Protein AF-A0A453QVA7-F1 (afdb_monomer)

Structure (mmCIF, N/CA/C/O backbone):
data_AF-A0A453QVA7-F1
#
_entry.id   AF-A0A453QVA7-F1
#
loop_
_atom_site.group_PDB
_atom_site.id
_atom_site.type_symbol
_atom_site.label_atom_id
_atom_site.label_alt_id
_atom_site.label_comp_id
_atom_site.label_asym_id
_atom_site.label_entity_id
_atom_site.label_seq_id
_atom_site.pdbx_PDB_ins_code
_atom_site.Cartn_x
_atom_site.Cartn_y
_atom_site.Cartn_z
_atom_site.occupancy
_atom_site.B_iso_or_equiv
_atom_site.auth_seq_id
_atom_site.auth_comp_id
_atom_site.auth_asym_id
_atom_site.auth_atom_id
_atom_site.pdbx_PDB_model_num
ATOM 1 N N . MET A 1 1 ? 17.592 -6.843 -34.652 1.00 39.16 1 MET A N 1
ATOM 2 C CA . MET A 1 1 ? 17.603 -5.860 -33.550 1.00 39.16 1 MET A CA 1
ATOM 3 C C . MET A 1 1 ? 16.973 -6.551 -32.357 1.00 39.16 1 MET A C 1
ATOM 5 O O . MET A 1 1 ? 15.806 -6.903 -32.438 1.00 39.16 1 MET A O 1
ATOM 9 N N . SER A 1 2 ? 17.760 -6.911 -31.345 1.00 44.03 2 SER A N 1
ATOM 10 C CA . SER A 1 2 ? 17.250 -7.588 -30.150 1.00 44.03 2 SER A CA 1
ATOM 11 C C . SER A 1 2 ? 16.600 -6.557 -29.231 1.00 44.03 2 SER A C 1
ATOM 13 O O . SER A 1 2 ? 17.252 -5.588 -28.848 1.00 44.03 2 SER A O 1
ATOM 15 N N . TYR A 1 3 ? 15.331 -6.764 -28.894 1.00 43.66 3 TYR A N 1
ATOM 16 C CA . TYR A 1 3 ? 14.661 -6.040 -27.820 1.00 43.66 3 TYR A CA 1
ATOM 17 C C . TYR A 1 3 ? 15.269 -6.503 -26.488 1.00 43.66 3 TYR A C 1
ATOM 19 O O . TYR A 1 3 ? 14.926 -7.576 -26.000 1.00 43.66 3 TYR A O 1
ATOM 27 N N . CYS A 1 4 ? 16.202 -5.734 -25.927 1.00 49.28 4 CYS A N 1
ATOM 28 C CA . CYS A 1 4 ? 16.627 -5.889 -24.533 1.00 49.28 4 CYS A CA 1
ATOM 29 C C . CYS A 1 4 ? 15.889 -4.855 -23.680 1.00 49.28 4 CYS A C 1
ATOM 31 O O . CYS A 1 4 ? 16.489 -3.899 -23.205 1.00 49.28 4 CYS A O 1
ATOM 33 N N . GLY A 1 5 ? 14.577 -5.051 -23.543 1.00 57.50 5 GLY A N 1
ATOM 34 C CA . GLY A 1 5 ? 13.784 -4.452 -22.477 1.00 57.50 5 GLY A CA 1
ATOM 35 C C . GLY A 1 5 ? 13.423 -5.566 -21.504 1.00 57.50 5 GLY A C 1
ATOM 36 O O . GLY A 1 5 ? 12.481 -6.315 -21.748 1.00 57.50 5 GLY A O 1
ATOM 37 N N . ASN A 1 6 ? 14.216 -5.753 -20.452 1.00 70.12 6 ASN A N 1
ATOM 38 C CA . ASN A 1 6 ? 14.089 -6.872 -19.509 1.00 70.12 6 ASN A CA 1
ATOM 39 C C . ASN A 1 6 ? 13.391 -6.444 -18.208 1.00 70.12 6 ASN A C 1
ATOM 41 O O . ASN A 1 6 ? 13.477 -7.143 -17.193 1.00 70.12 6 ASN A O 1
ATOM 45 N N . GLY A 1 7 ? 12.667 -5.323 -18.247 1.00 79.81 7 GLY A N 1
ATOM 46 C CA . GLY A 1 7 ? 11.901 -4.823 -17.120 1.00 79.81 7 GLY A CA 1
ATOM 47 C C . GLY A 1 7 ? 10.387 -4.916 -17.303 1.00 79.81 7 GLY A C 1
ATOM 48 O O . GLY A 1 7 ? 9.853 -4.886 -18.414 1.00 79.81 7 GLY A O 1
ATOM 49 N N . TRP A 1 8 ? 9.689 -5.003 -16.177 1.00 87.31 8 TRP A N 1
ATOM 50 C CA . TRP A 1 8 ? 8.243 -4.840 -16.100 1.00 87.31 8 TRP A CA 1
ATOM 51 C C . TRP A 1 8 ? 7.893 -3.909 -14.952 1.00 87.31 8 TRP A C 1
ATOM 53 O O . TRP A 1 8 ? 8.583 -3.839 -13.934 1.00 87.31 8 TRP A O 1
ATOM 63 N N . ALA A 1 9 ? 6.786 -3.208 -15.115 1.00 90.31 9 ALA A N 1
ATOM 64 C CA . ALA A 1 9 ? 6.238 -2.334 -14.106 1.00 90.31 9 ALA A CA 1
ATOM 65 C C . ALA A 1 9 ? 4.828 -2.794 -13.747 1.00 90.31 9 ALA A C 1
ATOM 67 O O . ALA A 1 9 ? 4.058 -3.187 -14.624 1.00 90.31 9 ALA A O 1
ATOM 68 N N . VAL A 1 10 ? 4.495 -2.739 -12.462 1.00 93.50 10 VAL A N 1
ATOM 69 C CA . VAL A 1 10 ? 3.148 -2.986 -11.944 1.00 93.50 10 VAL A CA 1
ATOM 70 C C . VAL A 1 10 ? 2.691 -1.784 -11.145 1.00 93.50 10 VAL A C 1
ATOM 72 O O . VAL A 1 10 ? 3.440 -1.246 -10.331 1.00 93.50 10 VAL A O 1
ATOM 75 N N . PHE A 1 11 ? 1.441 -1.396 -11.367 1.00 93.06 11 PHE A N 1
ATOM 76 C CA . PHE A 1 11 ? 0.785 -0.276 -10.713 1.00 93.06 11 PHE A CA 1
ATOM 77 C C . PHE A 1 11 ? -0.466 -0.781 -10.033 1.00 93.06 11 PHE A C 1
ATOM 79 O O . PHE A 1 11 ? -1.260 -1.495 -10.647 1.00 93.06 11 PHE A O 1
ATOM 86 N N . ILE A 1 12 ? -0.659 -0.368 -8.789 1.00 96.00 12 ILE A N 1
ATOM 87 C CA . ILE A 1 12 ? -1.966 -0.457 -8.152 1.00 96.00 12 ILE A CA 1
ATOM 88 C C . ILE A 1 12 ? -2.657 0.875 -8.415 1.00 96.00 12 ILE A C 1
ATOM 90 O O . ILE A 1 12 ? -2.134 1.930 -8.048 1.00 96.00 12 ILE A O 1
ATOM 94 N N . LEU A 1 13 ? -3.801 0.815 -9.095 1.00 92.88 13 LEU A N 1
ATOM 95 C CA . LEU A 1 13 ? -4.622 1.988 -9.393 1.00 92.88 13 LEU A CA 1
ATOM 96 C C . LEU A 1 13 ? -5.544 2.308 -8.215 1.00 92.88 13 LEU A C 1
ATOM 98 O O . LEU A 1 13 ? -5.697 3.471 -7.850 1.00 92.88 13 LEU A O 1
ATOM 102 N N . SER A 1 14 ? -6.134 1.270 -7.624 1.00 95.62 14 SER A N 1
ATOM 103 C CA . SER A 1 14 ? -6.976 1.358 -6.434 1.00 95.62 14 SER A CA 1
ATOM 104 C C . SER A 1 14 ? -7.113 -0.004 -5.753 1.00 95.62 14 SER A C 1
ATOM 106 O O . SER A 1 14 ? -6.861 -1.053 -6.360 1.00 95.62 14 SER A O 1
ATOM 108 N N . ALA A 1 15 ? -7.558 0.015 -4.497 1.00 96.69 15 ALA A N 1
ATOM 109 C CA . ALA A 1 15 ? -8.090 -1.153 -3.815 1.00 96.69 15 ALA A CA 1
ATOM 110 C C . ALA A 1 15 ? -9.240 -0.760 -2.882 1.00 96.69 15 ALA A C 1
ATOM 112 O O . ALA A 1 15 ? -9.249 0.352 -2.358 1.00 96.69 15 ALA A O 1
ATOM 113 N N . GLU A 1 16 ? -10.161 -1.693 -2.664 1.00 96.38 16 GLU A N 1
ATOM 114 C CA . GLU A 1 16 ? -11.304 -1.570 -1.760 1.00 96.38 16 GLU A CA 1
ATOM 115 C C . GLU A 1 16 ? -11.422 -2.844 -0.917 1.00 96.38 16 GLU A C 1
ATOM 117 O O . GLU A 1 16 ? -11.220 -3.950 -1.419 1.00 96.38 16 GLU A O 1
ATOM 122 N N . GLY A 1 17 ? -11.737 -2.694 0.366 1.00 97.69 17 GLY A N 1
ATOM 123 C CA . GLY A 1 17 ? -11.862 -3.784 1.332 1.00 97.69 17 GLY A CA 1
ATOM 124 C C . GLY A 1 17 ? -11.238 -3.395 2.668 1.00 97.69 17 GLY A C 1
ATOM 125 O O . GLY A 1 17 ? -10.909 -2.233 2.878 1.00 97.69 17 GLY A O 1
ATOM 126 N N . ALA A 1 18 ? -11.043 -4.360 3.563 1.00 97.69 18 ALA A N 1
ATOM 127 C CA . ALA A 1 18 ? -10.473 -4.123 4.887 1.00 97.69 18 ALA A CA 1
ATOM 128 C C . ALA A 1 18 ? -9.163 -4.889 5.083 1.00 97.69 18 ALA A C 1
ATOM 130 O O . ALA A 1 18 ? -8.996 -6.016 4.606 1.00 97.69 18 ALA A O 1
ATOM 131 N N . VAL A 1 19 ? -8.242 -4.298 5.840 1.00 97.88 19 VAL A N 1
ATOM 132 C CA . VAL A 1 19 ? -6.936 -4.865 6.196 1.00 97.88 19 VAL A CA 1
ATOM 133 C C . VAL A 1 19 ? -6.744 -4.904 7.705 1.00 97.88 19 VAL A C 1
ATOM 135 O O . VAL A 1 19 ? -7.389 -4.173 8.456 1.00 97.88 19 VAL A O 1
ATOM 138 N N . ARG A 1 20 ? -5.836 -5.769 8.157 1.00 96.81 20 ARG A N 1
ATOM 139 C CA . ARG A 1 20 ? -5.430 -5.875 9.558 1.00 96.81 20 ARG A CA 1
ATOM 140 C C . ARG A 1 20 ? -3.943 -5.592 9.699 1.00 96.81 20 ARG A C 1
ATOM 142 O O . ARG A 1 20 ? -3.167 -6.066 8.876 1.00 96.81 20 ARG A O 1
ATOM 149 N N . ASN A 1 21 ? -3.569 -4.912 10.782 1.00 95.50 21 ASN A N 1
ATOM 150 C CA . ASN A 1 21 ? -2.185 -4.678 11.205 1.00 95.50 21 ASN A CA 1
ATOM 151 C C . ASN A 1 21 ? -1.297 -4.116 10.083 1.00 95.50 21 ASN A C 1
ATOM 153 O O . ASN A 1 21 ? -0.642 -4.862 9.356 1.00 95.50 21 ASN A O 1
ATOM 157 N N . VAL A 1 22 ? -1.265 -2.792 9.942 1.00 96.75 22 VAL A N 1
ATOM 158 C CA . VAL A 1 22 ? -0.578 -2.136 8.822 1.00 96.75 22 VAL A CA 1
ATOM 159 C C . VAL A 1 22 ? 0.729 -1.499 9.267 1.00 96.75 22 VAL A C 1
ATOM 161 O O . VAL A 1 22 ? 0.759 -0.718 10.213 1.00 96.75 22 VAL A O 1
ATOM 164 N N . THR A 1 23 ? 1.806 -1.784 8.535 1.00 96.62 23 THR A N 1
ATOM 165 C CA . THR A 1 23 ? 3.119 -1.174 8.768 1.00 96.62 23 THR A CA 1
ATOM 166 C C . THR A 1 23 ? 3.371 -0.044 7.777 1.00 96.62 23 THR A C 1
ATOM 168 O O . THR A 1 23 ? 3.551 -0.281 6.578 1.00 96.62 23 THR A O 1
ATOM 171 N N . LEU A 1 24 ? 3.435 1.186 8.284 1.00 95.81 24 LEU A N 1
ATOM 172 C CA . LEU A 1 24 ? 3.701 2.388 7.498 1.00 95.81 24 LEU A CA 1
ATOM 173 C C . LEU A 1 24 ? 5.109 2.926 7.755 1.00 95.81 24 LEU A C 1
ATOM 175 O O . LEU A 1 24 ? 5.659 2.809 8.851 1.00 95.81 24 LEU A O 1
ATOM 179 N N . LYS A 1 25 ? 5.694 3.547 6.733 1.00 94.19 25 LYS A N 1
ATOM 180 C CA . LYS A 1 25 ? 6.919 4.340 6.841 1.00 94.19 25 LYS A CA 1
ATOM 181 C C . LYS A 1 25 ? 6.625 5.571 7.686 1.00 94.19 25 LYS A C 1
ATOM 183 O O . LYS A 1 25 ? 5.637 6.263 7.444 1.00 94.19 25 LYS A O 1
ATOM 188 N N . GLN A 1 26 ? 7.483 5.845 8.661 1.00 89.94 26 GLN A N 1
ATOM 189 C CA . GLN A 1 26 ? 7.368 7.066 9.439 1.00 89.94 26 GLN A CA 1
ATOM 190 C C . GLN A 1 26 ? 7.636 8.308 8.570 1.00 89.94 26 GLN A C 1
ATOM 192 O O . GLN A 1 26 ? 8.354 8.217 7.567 1.00 89.94 26 GLN A O 1
ATOM 197 N N . PRO A 1 27 ? 7.090 9.476 8.958 1.00 79.19 27 PRO A N 1
ATOM 198 C CA . PRO A 1 27 ? 7.423 10.753 8.339 1.00 79.19 27 PRO A CA 1
ATOM 199 C C . PRO A 1 27 ? 8.937 10.994 8.314 1.00 79.19 27 PRO A C 1
ATOM 201 O O . PRO A 1 27 ? 9.664 10.514 9.182 1.00 79.19 27 PRO A O 1
ATOM 204 N N . ALA A 1 28 ? 9.404 11.773 7.334 1.00 69.94 28 ALA A N 1
ATOM 205 C CA . ALA A 1 28 ? 10.819 11.936 6.977 1.00 69.94 28 ALA A CA 1
ATOM 206 C C . ALA A 1 28 ? 11.772 12.338 8.127 1.00 69.94 28 ALA A C 1
ATOM 208 O O . ALA A 1 28 ? 12.984 12.183 7.994 1.00 69.94 28 ALA A O 1
ATOM 209 N N . SER A 1 29 ? 11.248 12.818 9.257 1.00 70.88 29 SER A N 1
ATOM 210 C CA . SER A 1 29 ? 12.010 13.151 10.464 1.00 70.88 29 SER A CA 1
ATOM 211 C C . SER A 1 29 ? 12.496 11.933 11.262 1.00 70.88 29 SER A C 1
ATOM 213 O O . SER A 1 29 ? 13.485 12.037 11.982 1.00 70.88 29 SER A O 1
ATOM 215 N N . SER A 1 30 ? 11.862 10.767 11.120 1.00 70.69 30 SER A N 1
ATOM 216 C CA . SER A 1 30 ? 12.270 9.524 11.781 1.00 70.69 30 SER A CA 1
ATOM 217 C C . SER A 1 30 ? 12.365 8.412 10.741 1.00 70.69 30 SER A C 1
ATOM 219 O O . SER A 1 30 ? 11.364 8.020 10.156 1.00 70.69 30 SER A O 1
ATOM 221 N N . ARG A 1 31 ? 13.571 7.893 10.481 1.00 78.69 31 ARG A N 1
ATOM 222 C CA . ARG A 1 31 ? 13.842 6.844 9.470 1.00 78.69 31 ARG A CA 1
ATOM 223 C C . ARG A 1 31 ? 13.325 5.447 9.870 1.00 78.69 31 ARG A C 1
ATOM 225 O O . ARG A 1 31 ? 13.996 4.453 9.604 1.00 78.69 31 ARG A O 1
ATOM 232 N N . GLY A 1 32 ? 12.182 5.358 10.540 1.00 89.88 32 GLY A N 1
ATOM 233 C CA . GLY A 1 32 ? 11.613 4.111 11.041 1.00 89.88 32 GLY A CA 1
ATOM 234 C C . GLY A 1 32 ? 10.268 3.759 10.413 1.00 89.88 32 GLY A C 1
ATOM 235 O O . GLY A 1 32 ? 9.830 4.333 9.414 1.00 89.88 32 GLY A O 1
ATOM 236 N N . THR A 1 33 ? 9.611 2.774 11.011 1.00 94.31 33 THR A N 1
ATOM 237 C CA . THR A 1 33 ? 8.294 2.277 10.607 1.00 94.31 33 THR A 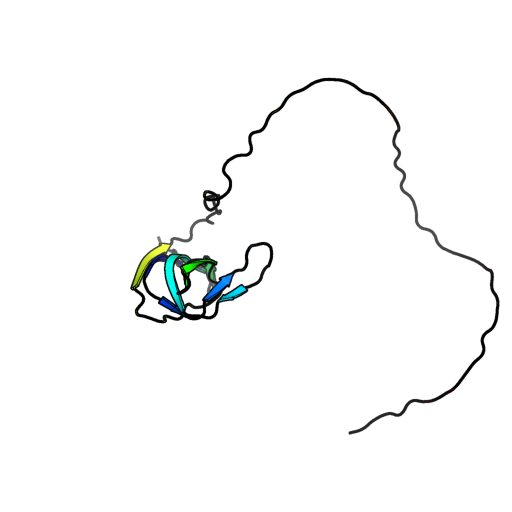CA 1
ATOM 238 C C . THR A 1 33 ? 7.381 2.216 11.819 1.00 94.31 33 THR A C 1
ATOM 240 O O . THR A 1 33 ? 7.838 1.875 12.908 1.00 94.31 33 THR A O 1
ATOM 243 N N . VAL A 1 34 ? 6.098 2.507 11.634 1.00 94.19 34 VAL A N 1
ATOM 244 C CA . VAL A 1 34 ? 5.064 2.376 12.668 1.00 94.19 34 VAL A CA 1
ATOM 245 C C . VAL A 1 34 ? 4.119 1.256 12.272 1.00 94.19 34 VAL A C 1
ATOM 247 O O . VAL A 1 34 ? 3.715 1.164 11.114 1.00 94.19 34 VAL A O 1
ATOM 250 N N . ILE A 1 35 ? 3.777 0.412 13.242 1.00 94.88 35 ILE A N 1
ATOM 251 C CA . ILE A 1 35 ? 2.776 -0.640 13.089 1.00 94.88 35 ILE A CA 1
ATOM 252 C C . ILE A 1 35 ? 1.486 -0.141 13.732 1.00 94.88 35 ILE A C 1
ATOM 254 O O . ILE A 1 35 ? 1.457 0.164 14.921 1.00 94.88 35 ILE A O 1
ATOM 258 N N . TYR A 1 36 ? 0.430 -0.059 12.932 1.00 94.75 36 TYR A N 1
ATOM 259 C CA . TYR A 1 36 ? -0.923 0.241 13.376 1.00 94.75 36 TYR A CA 1
ATOM 260 C C . TYR A 1 36 ? -1.655 -1.077 13.579 1.00 94.75 36 TYR A C 1
ATOM 262 O O . TYR A 1 36 ? -1.962 -1.768 12.608 1.00 94.75 36 TYR A O 1
ATOM 270 N N . GLU A 1 37 ? -1.910 -1.444 14.831 1.00 95.75 37 GLU A N 1
ATOM 271 C CA . GLU A 1 37 ? -2.656 -2.655 15.169 1.00 95.75 37 GLU A CA 1
ATOM 272 C C . GLU A 1 37 ? -4.161 -2.394 15.152 1.00 95.75 37 GLU A C 1
ATOM 274 O O . GLU A 1 37 ? -4.634 -1.397 15.694 1.00 95.75 37 GLU A O 1
ATOM 279 N N . GLY A 1 38 ? -4.922 -3.298 14.537 1.00 95.50 38 GLY A N 1
ATOM 280 C CA . GLY A 1 38 ? -6.370 -3.154 14.401 1.00 95.50 38 GLY A CA 1
ATOM 281 C C . GLY A 1 38 ? -6.887 -3.572 13.032 1.00 95.50 38 GLY A C 1
ATOM 282 O O . GLY A 1 38 ? -6.156 -4.172 12.241 1.00 95.50 38 GLY A O 1
ATOM 283 N N . TYR A 1 39 ? -8.161 -3.266 12.791 1.00 96.38 39 TYR A N 1
ATOM 284 C CA . TYR A 1 39 ? -8.873 -3.495 11.536 1.00 96.38 39 TYR A CA 1
ATOM 285 C C . TYR A 1 39 ? -9.228 -2.152 10.918 1.00 96.38 39 TYR A C 1
ATOM 287 O O . TYR A 1 39 ? -9.780 -1.290 11.605 1.00 96.38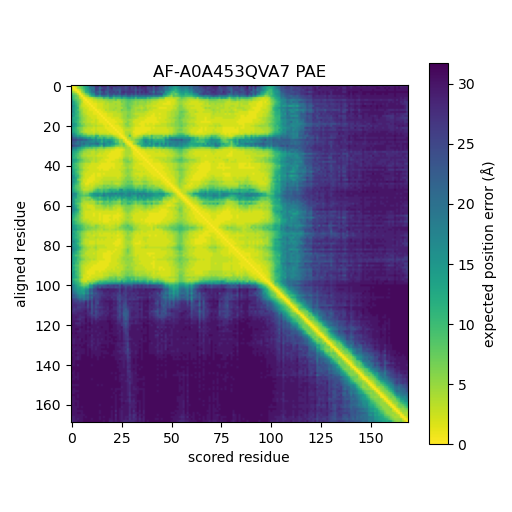 39 TYR A O 1
ATOM 295 N N . PHE A 1 40 ? -8.904 -1.989 9.641 1.00 97.69 40 PHE A N 1
ATOM 296 C CA . PHE A 1 40 ? -9.024 -0.710 8.961 1.00 97.69 40 PHE A CA 1
ATOM 297 C C . PHE A 1 40 ? -9.565 -0.903 7.553 1.00 97.69 40 PHE A C 1
ATOM 299 O O . PHE A 1 40 ? -9.104 -1.789 6.830 1.00 97.69 40 PHE A O 1
ATOM 306 N N . ASP A 1 41 ? -10.503 -0.053 7.157 1.00 97.94 41 ASP A N 1
ATOM 307 C CA . ASP A 1 41 ? -11.022 -0.032 5.797 1.00 97.94 41 ASP A CA 1
ATOM 308 C C . ASP A 1 41 ? -10.058 0.734 4.890 1.00 97.94 41 ASP A C 1
ATOM 310 O O . ASP A 1 41 ? -9.555 1.810 5.232 1.00 97.94 41 ASP A O 1
ATOM 314 N N . ILE A 1 42 ? -9.782 0.159 3.721 1.00 97.81 42 ILE A N 1
ATOM 315 C CA . ILE A 1 42 ? -8.994 0.794 2.674 1.00 97.81 42 ILE A CA 1
ATOM 316 C C . ILE A 1 42 ? -9.844 1.892 2.051 1.00 97.81 42 ILE A C 1
ATOM 318 O O . ILE A 1 42 ? -10.847 1.623 1.396 1.00 97.81 42 ILE A O 1
ATOM 322 N N . VAL A 1 43 ? -9.392 3.132 2.212 1.00 97.06 43 VAL A N 1
ATOM 323 C CA . VAL A 1 43 ? -9.975 4.289 1.525 1.00 97.06 43 VAL A CA 1
ATOM 324 C C . VAL A 1 43 ? -9.305 4.480 0.168 1.00 97.06 43 VAL A C 1
ATOM 326 O O . VAL A 1 43 ? -9.956 4.796 -0.823 1.00 97.06 43 VAL A O 1
ATOM 329 N N . CYS A 1 44 ? -7.983 4.300 0.119 1.00 95.62 44 CYS A N 1
ATOM 330 C CA . CYS A 1 44 ? -7.202 4.402 -1.107 1.00 95.62 44 CYS A CA 1
ATOM 331 C C . CYS A 1 44 ? -5.908 3.593 -0.983 1.00 95.62 44 CYS A C 1
ATOM 333 O O . CYS A 1 44 ? -5.228 3.658 0.041 1.00 95.62 44 CYS A O 1
ATOM 335 N N . LEU A 1 45 ? -5.541 2.870 -2.040 1.00 97.12 45 LEU A N 1
ATOM 336 C CA . LEU A 1 45 ? -4.242 2.220 -2.197 1.00 97.12 45 LEU A CA 1
ATOM 337 C C . LEU A 1 45 ? -3.752 2.488 -3.612 1.00 97.12 45 LEU A C 1
ATOM 339 O O . LEU A 1 45 ? -4.441 2.153 -4.573 1.00 97.12 45 LEU A O 1
ATOM 343 N N . SER A 1 46 ? -2.562 3.060 -3.745 1.00 96.75 46 SER A N 1
ATOM 344 C CA . SER A 1 46 ? -1.974 3.323 -5.053 1.00 96.75 46 SER A CA 1
ATOM 345 C C . SER A 1 46 ? -0.456 3.246 -5.023 1.00 96.75 46 SER A C 1
ATOM 347 O O . SER A 1 46 ? 0.181 3.289 -3.968 1.00 96.75 46 SER A O 1
ATOM 349 N N . GLY A 1 47 ? 0.143 3.110 -6.201 1.00 95.62 47 GLY A N 1
ATOM 350 C CA . GLY A 1 47 ? 1.586 3.224 -6.375 1.00 95.62 47 GLY A CA 1
ATOM 351 C C . GLY A 1 47 ? 2.126 2.276 -7.426 1.00 95.62 47 GLY A C 1
ATOM 352 O O . GLY A 1 47 ? 1.373 1.672 -8.190 1.00 95.62 47 GLY A O 1
ATOM 353 N N . VAL A 1 48 ? 3.449 2.165 -7.460 1.00 93.62 48 VAL A N 1
ATOM 354 C CA . VAL A 1 48 ? 4.182 1.491 -8.531 1.00 93.62 48 VAL A CA 1
ATOM 355 C C . VAL A 1 48 ? 5.341 0.684 -7.983 1.00 93.62 48 VAL A C 1
ATOM 357 O O . VAL A 1 48 ? 6.071 1.152 -7.110 1.00 93.62 48 VAL A O 1
ATOM 360 N N . TYR A 1 49 ? 5.570 -0.480 -8.580 1.00 91.75 49 TYR A N 1
ATOM 361 C CA . TYR A 1 49 ? 6.854 -1.162 -8.536 1.00 91.75 49 TYR A CA 1
ATOM 362 C C . TYR A 1 49 ? 7.404 -1.397 -9.937 1.00 91.75 49 TYR A C 1
ATOM 364 O O . TYR A 1 49 ? 6.707 -1.871 -10.831 1.00 91.75 49 TYR A O 1
ATOM 372 N N . LEU A 1 50 ? 8.681 -1.074 -10.095 1.00 90.38 50 LEU A N 1
ATOM 373 C CA . LEU A 1 50 ? 9.486 -1.274 -11.289 1.00 90.38 50 LEU A CA 1
ATOM 374 C C . LEU A 1 50 ? 10.471 -2.401 -10.996 1.00 90.38 50 LEU A C 1
ATOM 376 O O . LEU A 1 50 ? 11.292 -2.265 -10.085 1.00 90.38 50 LEU A O 1
ATOM 380 N N . LEU A 1 51 ? 10.399 -3.489 -11.760 1.00 87.44 51 LEU A N 1
ATOM 381 C CA . LEU A 1 51 ? 11.422 -4.524 -11.770 1.00 87.44 51 LEU A CA 1
ATOM 382 C C . LEU A 1 51 ? 12.279 -4.354 -13.022 1.00 87.44 51 LEU A C 1
ATOM 384 O O . LEU A 1 51 ? 11.768 -4.454 -14.132 1.00 87.44 51 LEU A O 1
ATOM 388 N N . SER A 1 52 ? 13.580 -4.153 -12.842 1.00 84.56 52 SER A N 1
ATOM 389 C CA . SER A 1 52 ? 14.580 -4.196 -13.915 1.00 84.56 52 SER A CA 1
ATOM 390 C C . SER A 1 52 ? 15.552 -5.338 -13.629 1.00 84.56 52 SER A C 1
ATOM 392 O O . SER A 1 52 ? 15.939 -5.557 -12.477 1.00 84.56 52 SER A O 1
ATOM 394 N N . LYS A 1 53 ? 15.928 -6.102 -14.660 1.00 78.31 53 LYS A N 1
ATOM 395 C CA . LYS A 1 53 ? 16.819 -7.260 -14.524 1.00 78.31 53 LYS A CA 1
ATOM 396 C C . LYS A 1 53 ? 18.082 -7.059 -15.349 1.00 78.31 53 LYS A C 1
ATOM 398 O O . LYS A 1 53 ? 18.165 -7.590 -16.446 1.00 78.31 53 LYS A O 1
ATOM 403 N N . SER A 1 54 ? 19.090 -6.367 -14.836 1.00 75.75 54 SER A N 1
ATOM 404 C CA . SER A 1 54 ? 20.362 -6.172 -15.542 1.00 75.75 54 SER A CA 1
ATOM 405 C C . SER A 1 54 ? 21.423 -7.192 -15.109 1.00 75.75 54 SER A C 1
ATOM 407 O O . SER A 1 54 ? 21.633 -7.438 -13.928 1.00 75.75 54 SER A O 1
ATOM 409 N N . ASN A 1 55 ? 22.111 -7.820 -16.070 1.00 70.69 55 ASN A N 1
ATOM 410 C CA . ASN A 1 55 ? 23.321 -8.630 -15.832 1.00 70.69 55 ASN A CA 1
ATOM 411 C C . ASN A 1 55 ? 23.216 -9.693 -14.709 1.00 70.69 55 ASN A C 1
ATOM 413 O O . ASN A 1 55 ? 24.176 -9.939 -13.984 1.00 70.69 55 ASN A O 1
ATOM 417 N N . GLY A 1 56 ? 22.055 -10.339 -14.558 1.00 71.88 56 GLY A N 1
ATOM 418 C CA . GLY A 1 56 ? 21.822 -11.351 -13.516 1.00 71.88 56 GLY A CA 1
ATOM 419 C C . GLY A 1 56 ? 21.436 -10.789 -12.141 1.00 71.88 56 GLY A C 1
ATOM 420 O O . GLY A 1 56 ? 21.070 -11.562 -11.260 1.00 71.88 56 GLY A O 1
ATOM 421 N N . LEU A 1 57 ? 21.437 -9.466 -11.976 1.00 73.12 57 LEU A N 1
ATOM 422 C CA . LEU A 1 57 ? 20.917 -8.742 -10.820 1.00 73.12 57 LEU A CA 1
ATOM 423 C C . LEU A 1 57 ? 19.505 -8.227 -11.131 1.00 73.12 57 LEU A C 1
ATOM 425 O O . LEU A 1 57 ? 19.226 -7.751 -12.229 1.00 73.12 57 LEU A O 1
ATOM 429 N N . SER A 1 58 ? 18.593 -8.322 -10.167 1.00 79.88 58 SER A N 1
ATOM 430 C CA . SER A 1 58 ? 17.263 -7.716 -10.264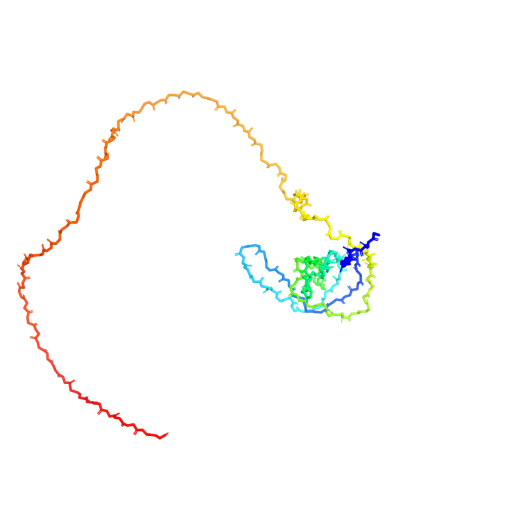 1.00 79.88 58 SER A CA 1
ATOM 431 C C . SER A 1 58 ? 17.162 -6.549 -9.295 1.00 79.88 58 SER A C 1
ATOM 433 O O . SER A 1 58 ? 17.347 -6.737 -8.092 1.00 79.88 58 SER A O 1
ATOM 435 N N . THR A 1 59 ? 16.853 -5.362 -9.805 1.00 82.88 59 THR A N 1
ATOM 436 C CA . THR A 1 59 ? 16.579 -4.178 -8.990 1.00 82.88 59 THR A CA 1
ATOM 437 C C . THR A 1 59 ? 15.078 -3.937 -8.933 1.00 82.88 59 THR A C 1
ATOM 439 O O . THR A 1 59 ? 14.375 -4.073 -9.934 1.00 82.88 59 THR A O 1
ATOM 442 N N . LEU A 1 60 ? 14.586 -3.608 -7.739 1.00 85.44 60 LEU A N 1
ATOM 443 C CA . LEU A 1 60 ? 13.184 -3.298 -7.498 1.00 85.44 60 LEU A CA 1
ATOM 444 C C . LEU A 1 60 ? 13.100 -1.877 -6.944 1.00 85.44 60 LEU A C 1
ATOM 446 O O . LEU A 1 60 ? 13.621 -1.590 -5.866 1.00 85.44 60 LEU A O 1
ATOM 450 N N . LYS A 1 61 ? 12.468 -0.980 -7.698 1.00 89.06 61 LYS A N 1
ATOM 451 C CA . LYS A 1 61 ? 12.272 0.424 -7.318 1.00 89.06 61 LYS A CA 1
ATOM 452 C C . LYS A 1 61 ? 10.784 0.712 -7.192 1.00 89.06 61 LYS A C 1
ATOM 454 O O . LYS A 1 61 ? 9.983 0.163 -7.939 1.00 89.06 61 LYS A O 1
ATOM 459 N N . GLY A 1 62 ? 10.427 1.604 -6.275 1.00 90.81 62 GLY A N 1
ATOM 460 C CA . GLY A 1 62 ? 9.059 2.080 -6.108 1.00 90.81 62 GLY A CA 1
ATOM 461 C C . GLY A 1 62 ? 8.507 1.819 -4.713 1.00 90.81 62 GLY A C 1
ATOM 462 O O . GLY A 1 62 ? 9.251 1.642 -3.744 1.00 90.81 62 GLY A O 1
ATOM 463 N N . GLY A 1 63 ? 7.189 1.856 -4.615 1.00 93.25 63 GLY A N 1
ATOM 464 C CA . GLY A 1 63 ? 6.454 1.718 -3.375 1.00 93.25 63 GLY A CA 1
ATOM 465 C C . GLY A 1 63 ? 4.974 1.995 -3.573 1.00 93.25 63 GLY A C 1
ATOM 466 O O . GLY A 1 63 ? 4.548 2.572 -4.575 1.00 93.25 63 GLY A O 1
ATOM 467 N N . PHE A 1 64 ? 4.211 1.597 -2.566 1.00 94.00 64 PHE A N 1
ATOM 468 C CA . PHE A 1 64 ? 2.790 1.881 -2.472 1.00 94.00 64 PHE A CA 1
ATOM 469 C C . PHE A 1 64 ? 2.522 2.826 -1.310 1.00 94.00 64 PHE A C 1
ATOM 471 O O . PHE A 1 64 ? 3.213 2.777 -0.288 1.00 94.00 64 PHE A O 1
ATOM 478 N N . SER A 1 65 ? 1.495 3.645 -1.471 1.00 95.25 65 SER A N 1
ATOM 479 C CA . SER A 1 65 ? 0.931 4.503 -0.440 1.00 95.25 65 SER A CA 1
ATOM 480 C C . SER A 1 65 ? -0.500 4.073 -0.175 1.00 95.25 65 SER A C 1
ATOM 482 O O . SER A 1 65 ? -1.226 3.708 -1.100 1.00 95.25 65 SER A O 1
ATOM 484 N N . ILE A 1 66 ? -0.901 4.120 1.089 1.00 97.50 66 ILE A N 1
ATOM 485 C CA . ILE A 1 66 ? -2.234 3.716 1.523 1.00 97.50 66 ILE A CA 1
ATOM 486 C C . ILE A 1 66 ? -2.845 4.777 2.434 1.00 97.50 66 ILE A C 1
ATOM 488 O O . ILE A 1 66 ? -2.139 5.435 3.203 1.00 97.50 66 ILE A O 1
ATOM 492 N N . SER A 1 67 ? -4.164 4.906 2.370 1.00 97.06 67 SER A N 1
ATOM 493 C CA . SER A 1 67 ? -4.984 5.639 3.328 1.00 97.06 67 SER A CA 1
ATOM 494 C C . SER A 1 67 ? -6.061 4.712 3.875 1.00 97.06 67 SER A C 1
ATOM 496 O O . SER A 1 67 ? -6.692 3.963 3.125 1.00 97.06 67 SER A O 1
ATOM 498 N N . LEU A 1 68 ? -6.237 4.756 5.189 1.00 97.62 68 LEU A N 1
ATOM 499 C CA . LEU A 1 68 ? -7.000 3.803 5.977 1.00 97.62 68 LEU A CA 1
ATOM 500 C C . LEU A 1 68 ? -7.893 4.535 6.965 1.00 97.62 68 LEU A C 1
ATOM 502 O O . LEU A 1 68 ? -7.452 5.509 7.574 1.00 97.62 68 LEU A O 1
ATOM 506 N N . VAL A 1 69 ? -9.103 4.026 7.167 1.00 97.88 69 VAL A N 1
ATOM 507 C CA . VAL A 1 69 ? -10.007 4.511 8.211 1.00 97.88 69 VAL A CA 1
ATOM 508 C C . VAL A 1 69 ? -10.268 3.406 9.230 1.00 97.88 69 VAL A C 1
ATOM 510 O O . VAL A 1 69 ? -10.533 2.259 8.871 1.00 97.88 69 VAL A O 1
ATOM 513 N N . GLY A 1 70 ? -10.121 3.730 10.513 1.00 96.25 70 GLY A N 1
ATOM 514 C CA . GLY A 1 70 ? -10.505 2.836 11.602 1.00 96.25 70 GLY A CA 1
ATOM 515 C C . GLY A 1 70 ? -12.009 2.846 11.851 1.00 96.25 70 GLY A C 1
ATOM 516 O O . GLY A 1 70 ? -12.731 3.729 11.395 1.00 96.25 70 GLY A O 1
ATOM 517 N N . HIS A 1 71 ? -12.493 1.882 12.637 1.00 92.50 71 HIS A N 1
ATOM 518 C CA . HIS A 1 71 ? -13.900 1.850 13.070 1.00 92.50 71 HIS A CA 1
ATOM 519 C C . HIS A 1 71 ? -14.306 3.108 13.867 1.00 92.50 71 HIS A C 1
ATOM 521 O O . HIS A 1 71 ? -15.481 3.456 13.937 1.00 92.50 71 HIS A O 1
ATOM 527 N N . ASP A 1 72 ? -13.326 3.777 14.472 1.00 93.12 72 ASP A N 1
ATOM 528 C CA . ASP A 1 72 ? -13.477 5.039 15.192 1.00 93.12 72 ASP A CA 1
ATOM 529 C C . ASP A 1 72 ? -13.659 6.249 14.257 1.00 93.12 72 ASP A C 1
ATOM 531 O O . ASP A 1 72 ? -13.871 7.364 14.727 1.00 93.12 72 ASP A O 1
ATOM 535 N N . GLY A 1 73 ? -13.588 6.040 12.938 1.00 93.88 73 GLY A N 1
ATOM 536 C CA . GLY A 1 73 ? -13.671 7.086 11.924 1.00 93.88 73 GLY A CA 1
ATOM 537 C C . GLY A 1 73 ? -12.365 7.859 11.730 1.00 93.88 73 GLY A C 1
ATOM 538 O O . GLY A 1 73 ? -12.333 8.802 10.938 1.00 93.88 73 GLY A O 1
ATOM 539 N N . CYS A 1 74 ? -11.282 7.481 12.416 1.00 94.50 74 CYS A N 1
ATOM 540 C CA . CYS A 1 74 ? -9.993 8.149 12.282 1.00 94.50 74 CYS A CA 1
ATOM 541 C C . CYS A 1 74 ? -9.298 7.726 10.983 1.00 94.50 74 CYS A C 1
ATOM 543 O O . CYS A 1 74 ? -9.055 6.540 10.752 1.00 94.50 74 CYS A O 1
ATOM 545 N N . LEU A 1 75 ? -8.939 8.709 10.155 1.00 95.56 75 LEU A N 1
ATOM 546 C CA . LEU A 1 75 ? -8.184 8.516 8.918 1.00 95.56 75 LEU A CA 1
ATOM 547 C C . LEU A 1 75 ? -6.680 8.651 9.183 1.00 95.56 75 LEU A C 1
ATOM 549 O O . LEU A 1 75 ? -6.227 9.629 9.776 1.00 95.56 75 LEU A O 1
ATOM 553 N N . PHE A 1 76 ? -5.893 7.710 8.679 1.00 95.31 76 PHE A N 1
ATOM 554 C CA . PHE A 1 76 ? -4.434 7.782 8.682 1.00 95.31 76 PHE A CA 1
ATOM 555 C C . PHE A 1 76 ? -3.862 7.134 7.418 1.00 95.31 76 PHE A C 1
ATOM 557 O O . PHE A 1 76 ? -4.567 6.465 6.664 1.00 95.31 76 PHE A O 1
ATOM 564 N N . GLY A 1 77 ? -2.582 7.358 7.132 1.00 95.44 77 GLY A N 1
ATOM 565 C CA . GLY A 1 77 ? -1.983 6.846 5.905 1.00 95.44 77 GLY A CA 1
ATOM 566 C C . GLY A 1 77 ? -0.492 7.106 5.792 1.00 95.44 77 GLY A C 1
ATOM 567 O O . GLY A 1 77 ? 0.122 7.724 6.660 1.00 95.44 77 GLY A O 1
ATOM 568 N N . GLY A 1 78 ? 0.094 6.590 4.718 1.00 95.88 78 GLY A N 1
ATOM 569 C CA . GLY A 1 78 ? 1.522 6.702 4.457 1.00 95.88 78 GLY A CA 1
ATOM 570 C C . GLY A 1 78 ? 2.029 5.655 3.474 1.00 95.88 78 GLY A C 1
ATOM 571 O O . GLY A 1 78 ? 1.267 4.864 2.917 1.00 95.88 78 GLY A O 1
ATOM 572 N N . GLY A 1 79 ? 3.344 5.654 3.261 1.00 95.44 79 GLY A N 1
ATOM 573 C CA . GLY A 1 79 ? 3.997 4.643 2.435 1.00 95.44 79 GLY A CA 1
ATOM 574 C C . GLY A 1 79 ? 4.033 3.291 3.144 1.00 95.44 79 GLY A C 1
ATOM 575 O O . GLY A 1 79 ? 4.381 3.228 4.320 1.00 95.44 79 GLY A O 1
ATOM 576 N N . LEU A 1 80 ? 3.742 2.202 2.438 1.00 95.25 80 LEU A N 1
ATOM 577 C CA . LEU A 1 80 ? 3.852 0.854 2.991 1.00 95.25 80 LEU A CA 1
ATOM 578 C C . LEU A 1 80 ? 5.315 0.494 3.258 1.00 95.25 80 LEU A C 1
ATOM 580 O O . LEU A 1 80 ? 6.196 0.730 2.423 1.00 95.25 80 LEU A O 1
ATOM 584 N N . ALA A 1 81 ? 5.566 -0.105 4.418 1.00 94.75 81 ALA A N 1
ATOM 585 C CA . ALA A 1 81 ? 6.867 -0.662 4.786 1.00 94.75 81 ALA A CA 1
ATOM 586 C C . ALA A 1 81 ? 6.833 -2.181 5.009 1.00 94.75 81 ALA A C 1
ATOM 588 O O . ALA A 1 81 ? 7.842 -2.772 5.386 1.00 94.75 81 ALA A O 1
ATOM 589 N N . GLY A 1 82 ? 5.685 -2.815 4.782 1.00 92.81 82 GLY A N 1
ATOM 590 C CA . GLY A 1 82 ? 5.486 -4.241 4.986 1.00 92.81 82 GLY A CA 1
ATOM 591 C C . GLY A 1 82 ? 4.308 -4.780 4.175 1.00 92.81 82 GLY A C 1
ATOM 592 O O . GLY A 1 82 ? 3.694 -4.034 3.405 1.00 92.81 82 GLY A O 1
ATOM 593 N N . PRO A 1 83 ? 4.008 -6.079 4.322 1.00 93.25 83 PRO A N 1
ATOM 594 C CA . PRO A 1 83 ? 2.877 -6.706 3.653 1.00 93.25 83 PRO A CA 1
ATOM 595 C C . PRO A 1 83 ? 1.544 -6.163 4.179 1.00 93.25 83 PRO A C 1
ATOM 597 O O . PRO A 1 83 ? 1.439 -5.748 5.332 1.00 93.25 83 PRO A O 1
ATOM 600 N N . LEU A 1 84 ? 0.512 -6.226 3.337 1.00 94.56 84 LEU A N 1
ATOM 601 C CA . LEU A 1 84 ? -0.874 -6.010 3.745 1.00 94.56 84 LEU A CA 1
ATOM 602 C C . LEU A 1 84 ? -1.556 -7.356 3.956 1.00 94.56 84 LEU A C 1
ATOM 604 O O . LEU A 1 84 ? -1.471 -8.240 3.103 1.00 94.56 84 LEU A O 1
ATOM 608 N N . ILE A 1 85 ? -2.251 -7.496 5.081 1.00 96.75 85 ILE A N 1
ATOM 609 C CA . ILE A 1 85 ? -3.032 -8.688 5.405 1.00 96.75 85 ILE A CA 1
ATOM 610 C C . ILE A 1 85 ? -4.506 -8.318 5.288 1.00 96.75 85 ILE A C 1
ATOM 612 O O . ILE A 1 85 ? -4.977 -7.416 5.978 1.00 96.75 85 ILE A O 1
ATOM 616 N N . ALA A 1 86 ? -5.233 -9.008 4.414 1.00 97.81 86 ALA A N 1
ATOM 617 C CA . ALA A 1 86 ? -6.661 -8.792 4.229 1.00 97.81 86 ALA A CA 1
ATOM 618 C C . ALA A 1 86 ? -7.454 -9.261 5.461 1.00 97.81 86 ALA A C 1
ATOM 620 O O . ALA A 1 86 ? -7.240 -10.362 5.970 1.00 97.81 86 ALA A O 1
ATOM 621 N N . ALA A 1 87 ? -8.379 -8.425 5.925 1.00 97.44 87 ALA A N 1
ATOM 622 C CA . ALA A 1 87 ? -9.357 -8.750 6.962 1.00 97.44 87 ALA A CA 1
ATOM 623 C C . ALA A 1 87 ? -10.733 -9.110 6.379 1.00 97.44 87 ALA A C 1
ATOM 625 O O . ALA A 1 87 ? -11.527 -9.785 7.032 1.00 97.44 87 ALA A O 1
ATOM 626 N N . SER A 1 88 ? -11.004 -8.670 5.151 1.00 96.81 88 SER A N 1
ATOM 627 C CA . SER A 1 88 ? -12.195 -8.983 4.361 1.00 96.81 88 SER A CA 1
ATOM 628 C C . SER A 1 88 ? -11.791 -9.224 2.896 1.00 96.81 88 SER A C 1
ATOM 630 O O . SER A 1 88 ? -10.613 -9.068 2.563 1.00 96.81 88 SER A O 1
ATOM 632 N N . PRO A 1 89 ? -12.703 -9.641 1.998 1.00 97.31 89 PRO A N 1
ATOM 633 C CA . PRO A 1 89 ? -12.405 -9.672 0.570 1.00 97.31 89 PRO A CA 1
ATOM 634 C C . PRO A 1 89 ? -11.936 -8.296 0.076 1.00 97.31 89 PRO A C 1
ATOM 636 O O . PRO A 1 89 ? -12.662 -7.314 0.206 1.00 97.31 89 PRO A O 1
ATOM 639 N N . VAL A 1 90 ? -10.728 -8.240 -0.492 1.00 97.88 90 VAL A N 1
ATOM 640 C CA . VAL A 1 90 ? -10.144 -7.012 -1.048 1.00 97.88 90 VAL A CA 1
ATOM 641 C C . VAL A 1 90 ? -10.171 -7.086 -2.569 1.00 97.88 90 VAL A C 1
ATOM 643 O O . VAL A 1 90 ? -9.619 -8.011 -3.167 1.00 97.88 90 VAL A O 1
ATOM 646 N N . GLN A 1 91 ? -10.803 -6.100 -3.194 1.00 97.44 91 GLN A N 1
ATOM 647 C CA . GLN A 1 91 ? -10.769 -5.891 -4.636 1.00 97.44 91 GLN A CA 1
ATOM 648 C C . GLN A 1 91 ? -9.609 -4.960 -4.969 1.00 97.44 91 GLN A C 1
ATOM 650 O O . GLN A 1 91 ? -9.415 -3.950 -4.300 1.00 97.44 91 GLN A O 1
ATOM 655 N N . VAL A 1 92 ? -8.828 -5.289 -5.996 1.00 97.12 92 VAL A N 1
ATOM 656 C CA . VAL A 1 92 ? -7.672 -4.483 -6.408 1.00 97.12 92 VAL A CA 1
ATOM 657 C C . VAL A 1 92 ? -7.690 -4.321 -7.917 1.00 97.12 92 VAL A C 1
ATOM 659 O O . VAL A 1 92 ? -7.841 -5.302 -8.648 1.00 97.12 92 VAL A O 1
ATOM 662 N N . VAL A 1 93 ? -7.490 -3.091 -8.385 1.00 97.06 93 VAL A N 1
ATOM 663 C CA . VAL A 1 93 ? -7.292 -2.798 -9.804 1.00 97.06 93 VAL A CA 1
ATOM 664 C C . VAL A 1 93 ? -5.799 -2.631 -10.057 1.00 97.06 93 VAL A C 1
ATOM 666 O O . VAL A 1 93 ? -5.157 -1.726 -9.519 1.00 97.06 93 VAL A O 1
ATOM 669 N N . ILE A 1 94 ? -5.246 -3.520 -10.882 1.00 96.44 94 ILE A N 1
ATOM 670 C CA . ILE A 1 94 ? -3.810 -3.605 -11.152 1.00 96.44 94 ILE A CA 1
ATOM 671 C C . ILE A 1 94 ? -3.564 -3.438 -12.649 1.00 96.44 94 ILE A C 1
ATOM 673 O O . ILE A 1 94 ? -4.235 -4.063 -13.468 1.00 96.44 94 ILE A O 1
ATOM 677 N N . GLY A 1 95 ? -2.576 -2.618 -12.998 1.00 94.75 95 GLY A N 1
ATOM 678 C CA . GLY A 1 95 ? -2.043 -2.507 -14.352 1.00 94.75 95 GLY A CA 1
ATOM 679 C C . GLY A 1 95 ? -0.608 -3.014 -14.417 1.00 94.75 95 GLY A C 1
ATOM 680 O O . GLY A 1 95 ? 0.152 -2.859 -13.460 1.00 94.75 95 GLY A O 1
ATOM 681 N N . SER A 1 96 ? -0.219 -3.593 -15.550 1.00 92.56 96 SER A N 1
ATOM 682 C CA . SER A 1 96 ? 1.170 -3.954 -15.822 1.00 92.56 96 SER A CA 1
ATOM 683 C C . SER A 1 96 ? 1.593 -3.512 -17.216 1.00 92.56 96 SER A C 1
ATOM 685 O O . SER A 1 96 ? 0.795 -3.505 -18.153 1.00 92.56 96 SER A O 1
ATOM 687 N N . PHE A 1 97 ? 2.860 -3.133 -17.353 1.00 88.06 97 PHE A N 1
ATOM 688 C CA . PHE A 1 97 ? 3.462 -2.851 -18.650 1.00 88.06 97 PHE A CA 1
ATOM 689 C C . PHE A 1 97 ? 4.908 -3.322 -18.711 1.00 88.06 97 PHE A C 1
ATOM 691 O O . PHE A 1 97 ? 5.599 -3.406 -17.695 1.00 88.06 97 PHE A O 1
ATOM 698 N N . LEU A 1 98 ? 5.366 -3.628 -19.923 1.00 87.56 98 LEU A N 1
ATOM 699 C CA . LEU A 1 98 ? 6.778 -3.876 -20.181 1.00 87.56 98 LEU A CA 1
ATOM 700 C C . LEU A 1 98 ? 7.509 -2.535 -20.217 1.00 87.56 98 LEU A C 1
ATOM 702 O O . LEU A 1 98 ? 7.037 -1.581 -20.835 1.00 87.56 98 LEU A O 1
ATOM 706 N N . THR A 1 99 ? 8.662 -2.474 -19.564 1.00 76.06 99 THR A N 1
ATOM 707 C CA . THR A 1 99 ? 9.539 -1.304 -19.598 1.00 76.06 99 THR A CA 1
ATOM 708 C C . THR A 1 99 ? 10.761 -1.621 -20.434 1.00 76.06 99 THR A C 1
ATOM 710 O O . THR A 1 99 ? 11.491 -2.566 -20.125 1.00 76.06 99 THR A O 1
ATOM 713 N N . ASP A 1 100 ? 11.004 -0.813 -21.461 1.00 71.69 100 ASP A N 1
ATOM 714 C CA . ASP A 1 100 ? 12.292 -0.803 -22.142 1.00 71.69 100 ASP A CA 1
ATOM 715 C C . ASP A 1 100 ? 13.255 0.028 -21.291 1.00 71.69 100 ASP A C 1
ATOM 717 O O . ASP A 1 100 ? 13.044 1.223 -21.077 1.00 71.69 100 ASP A O 1
ATOM 721 N N . GLU A 1 101 ? 14.260 -0.617 -20.708 1.00 63.28 101 GLU A N 1
ATOM 722 C CA . GLU A 1 101 ? 15.223 0.034 -19.824 1.00 63.28 101 GLU A CA 1
ATOM 723 C C . GLU A 1 101 ? 16.278 0.775 -20.647 1.00 63.28 101 GLU A C 1
ATOM 725 O O . GLU A 1 101 ? 17.460 0.438 -20.670 1.00 63.28 101 GLU A O 1
ATOM 730 N N . LYS A 1 102 ? 15.833 1.830 -21.330 1.00 56.12 102 LYS A N 1
ATOM 731 C CA . LYS A 1 102 ? 16.712 2.869 -21.843 1.00 56.12 102 LYS A CA 1
ATOM 732 C C . LYS A 1 102 ? 16.330 4.198 -21.201 1.00 56.12 102 LYS A C 1
ATOM 734 O O . LYS A 1 102 ? 15.336 4.816 -21.554 1.00 56.12 102 LYS A O 1
ATOM 739 N N . GLU A 1 103 ? 17.206 4.605 -20.294 1.00 53.28 103 GLU A N 1
ATOM 740 C CA . GLU A 1 103 ? 17.277 5.880 -19.580 1.00 53.28 103 GLU A CA 1
ATOM 741 C C . GLU A 1 103 ? 16.644 5.958 -18.186 1.00 53.28 103 GLU A C 1
ATOM 743 O O . GLU A 1 103 ? 15.502 5.607 -17.900 1.00 53.28 103 GLU A O 1
ATOM 748 N N . GLU A 1 104 ? 17.503 6.448 -17.302 1.00 51.94 104 GLU A N 1
ATOM 749 C CA . GLU A 1 104 ? 17.298 6.786 -15.912 1.00 51.94 104 GLU A CA 1
ATOM 750 C C . GLU A 1 104 ? 16.181 7.832 -15.792 1.00 51.94 104 GLU A C 1
ATOM 752 O O . GLU A 1 104 ? 16.360 9.004 -16.125 1.00 51.94 104 GLU A O 1
ATOM 757 N N . ILE A 1 105 ? 15.009 7.419 -15.302 1.00 50.69 105 ILE A N 1
ATOM 758 C CA . ILE A 1 105 ? 13.945 8.356 -14.936 1.00 50.69 105 ILE A CA 1
ATOM 759 C C . ILE A 1 105 ? 14.462 9.185 -13.754 1.00 50.69 105 ILE A C 1
ATOM 761 O O . ILE A 1 105 ? 14.405 8.749 -12.595 1.00 50.69 105 ILE A O 1
ATOM 765 N N . LYS A 1 106 ? 14.988 10.379 -14.053 1.00 41.94 106 LYS A N 1
ATOM 766 C CA . LYS A 1 106 ? 15.168 11.444 -13.065 1.00 41.94 106 LYS A CA 1
ATOM 767 C C . LYS A 1 106 ? 13.795 11.706 -12.446 1.00 41.94 106 LYS A C 1
ATOM 769 O O . LYS A 1 106 ? 12.835 11.867 -13.199 1.00 41.94 106 LYS A O 1
ATOM 774 N N . PRO A 1 107 ? 13.662 11.704 -11.111 1.00 43.69 107 PRO A N 1
ATOM 775 C CA . PRO A 1 107 ? 12.402 12.071 -10.491 1.00 43.69 107 PRO A CA 1
ATOM 776 C C . PRO A 1 107 ? 12.156 13.550 -10.799 1.00 43.69 107 PRO A C 1
ATOM 778 O O . PRO A 1 107 ? 12.769 14.419 -10.185 1.00 43.69 107 PRO A O 1
ATOM 781 N N . ASP A 1 108 ? 11.315 13.827 -11.795 1.00 41.44 108 ASP A N 1
ATOM 782 C CA . ASP A 1 108 ? 10.746 15.156 -11.965 1.00 41.44 108 ASP A CA 1
ATOM 783 C C . ASP A 1 108 ? 9.810 15.415 -10.782 1.00 41.44 108 ASP A C 1
ATOM 785 O O . ASP A 1 108 ? 9.090 14.526 -10.311 1.00 41.44 108 ASP A O 1
ATOM 789 N N . VAL A 1 109 ? 9.901 16.624 -10.250 1.00 51.62 109 VAL A N 1
ATOM 790 C CA . VAL A 1 109 ? 9.269 17.078 -9.017 1.00 51.62 109 VAL A CA 1
ATOM 791 C C . VAL A 1 109 ? 7.760 17.158 -9.251 1.00 51.62 109 VAL A C 1
ATOM 793 O O . VAL A 1 109 ? 7.206 18.196 -9.591 1.00 51.62 109 VAL A O 1
ATOM 796 N N . ALA A 1 110 ? 7.074 16.029 -9.093 1.00 45.25 110 ALA A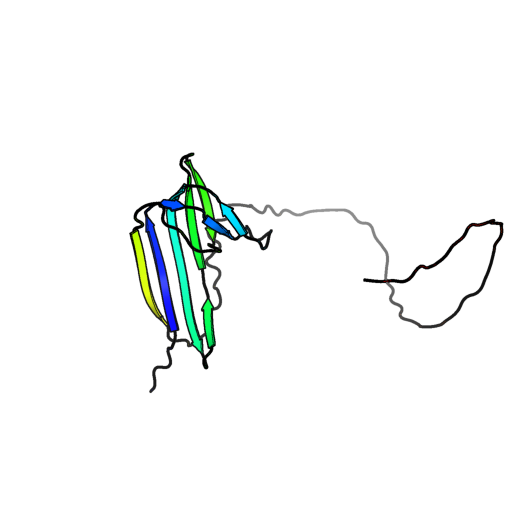 N 1
ATOM 797 C CA . ALA A 1 110 ? 5.616 15.937 -9.176 1.00 45.25 110 ALA A CA 1
ATOM 798 C C . ALA A 1 110 ? 5.007 15.191 -7.974 1.00 45.25 110 ALA A C 1
ATOM 800 O O . ALA A 1 110 ? 3.913 14.643 -8.067 1.00 45.25 110 ALA A O 1
ATOM 801 N N . SER A 1 111 ? 5.704 15.189 -6.831 1.00 48.75 111 SER A N 1
ATOM 802 C CA . SER A 1 111 ? 5.166 14.741 -5.533 1.00 48.75 111 SER A CA 1
ATOM 803 C C . SER A 1 111 ? 4.953 15.893 -4.537 1.00 48.75 111 SER A C 1
ATOM 805 O O . SER A 1 111 ? 4.699 15.644 -3.361 1.00 48.75 111 SER A O 1
ATOM 807 N N . GLU A 1 112 ? 5.010 17.147 -4.990 1.00 43.38 112 GLU A N 1
ATOM 808 C CA . GLU A 1 112 ? 4.742 18.336 -4.169 1.00 43.38 112 GLU A CA 1
ATOM 809 C C . GLU A 1 112 ? 3.633 19.184 -4.808 1.00 43.38 112 GLU A C 1
ATOM 811 O O . GLU A 1 112 ? 3.874 20.248 -5.366 1.00 43.38 112 GLU A O 1
ATOM 816 N N . ARG A 1 113 ? 2.389 18.692 -4.795 1.00 43.16 113 ARG A N 1
ATOM 817 C CA . ARG A 1 113 ? 1.203 19.519 -5.117 1.00 43.16 113 ARG A CA 1
ATOM 818 C C . ARG A 1 113 ? 0.082 19.424 -4.081 1.00 43.16 113 ARG A C 1
ATOM 820 O O . ARG A 1 113 ? -1.053 19.772 -4.375 1.00 43.16 113 ARG A O 1
ATOM 827 N N . PHE A 1 114 ? 0.396 18.986 -2.862 1.00 43.03 114 PHE A N 1
ATOM 828 C CA . PHE A 1 114 ? -0.578 18.936 -1.763 1.00 43.03 114 PHE A CA 1
ATOM 829 C C . PHE A 1 114 ? -0.066 19.546 -0.452 1.00 43.03 114 PHE A C 1
ATOM 831 O O . PHE A 1 114 ? -0.576 19.212 0.613 1.00 43.03 114 PHE A O 1
ATOM 838 N N . ALA A 1 115 ? 0.923 20.441 -0.496 1.00 44.47 115 ALA A N 1
ATOM 839 C CA . ALA A 1 115 ? 1.33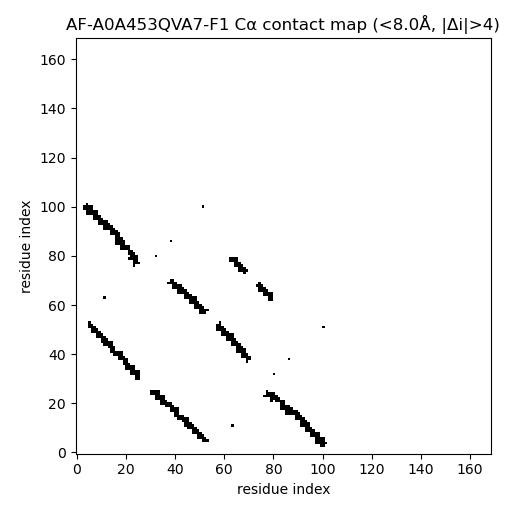4 21.181 0.692 1.00 44.47 115 ALA A CA 1
ATOM 840 C C . ALA A 1 115 ? 1.663 22.643 0.363 1.00 44.47 115 ALA A C 1
ATOM 842 O O . ALA A 1 115 ? 2.481 22.911 -0.510 1.00 44.47 115 ALA A O 1
ATOM 843 N N . ALA A 1 116 ? 1.046 23.530 1.148 1.00 38.84 116 ALA A N 1
ATOM 844 C CA . ALA A 1 116 ? 1.322 24.954 1.334 1.00 38.84 116 ALA A CA 1
ATOM 845 C C . ALA A 1 116 ? 0.825 25.927 0.250 1.00 38.84 116 ALA A C 1
ATOM 847 O O . ALA A 1 116 ? 1.559 26.377 -0.626 1.00 38.84 116 ALA A O 1
ATOM 848 N N . ASP A 1 117 ? -0.440 26.301 0.426 1.00 38.25 117 ASP A N 1
ATOM 849 C CA . ASP A 1 117 ? -0.992 27.600 0.058 1.00 38.25 117 ASP A CA 1
ATOM 850 C C . ASP A 1 117 ? -0.405 28.700 0.977 1.00 38.25 117 ASP A C 1
ATOM 852 O O . ASP A 1 117 ? -0.296 28.516 2.191 1.00 38.25 117 ASP A O 1
ATOM 856 N N . GLU A 1 118 ? 0.009 29.795 0.338 1.00 47.53 118 GLU A N 1
ATOM 857 C CA . GLU A 1 118 ? 0.313 31.158 0.811 1.00 47.53 118 GLU A CA 1
ATOM 858 C C . GLU A 1 118 ? 1.313 31.425 1.965 1.00 47.53 118 GLU A C 1
ATOM 860 O O . GLU A 1 118 ? 1.014 31.374 3.159 1.00 47.53 118 GLU A O 1
ATOM 865 N N . LYS A 1 119 ? 2.487 31.955 1.584 1.00 34.28 119 LYS A N 1
ATOM 866 C CA . LYS A 1 119 ? 3.104 33.091 2.288 1.00 34.28 119 LYS A CA 1
ATOM 867 C C . LYS A 1 119 ? 3.374 34.218 1.296 1.00 34.28 119 LYS A C 1
ATOM 869 O O . LYS A 1 119 ? 4.292 34.127 0.487 1.00 34.28 119 LYS A O 1
ATOM 874 N N . GLU A 1 120 ? 2.562 35.266 1.385 1.00 41.75 120 GLU A N 1
ATOM 875 C CA . GLU A 1 120 ? 2.792 36.551 0.731 1.00 41.75 120 GLU A CA 1
ATOM 876 C C . GLU A 1 120 ? 4.059 37.231 1.286 1.00 41.75 120 GLU A C 1
ATOM 878 O O . GLU A 1 120 ? 4.283 37.305 2.497 1.00 41.75 120 GLU A O 1
ATOM 883 N N . GLU A 1 121 ? 4.882 37.731 0.367 1.00 38.91 121 GLU A N 1
ATOM 884 C CA . GLU A 1 121 ? 6.057 38.573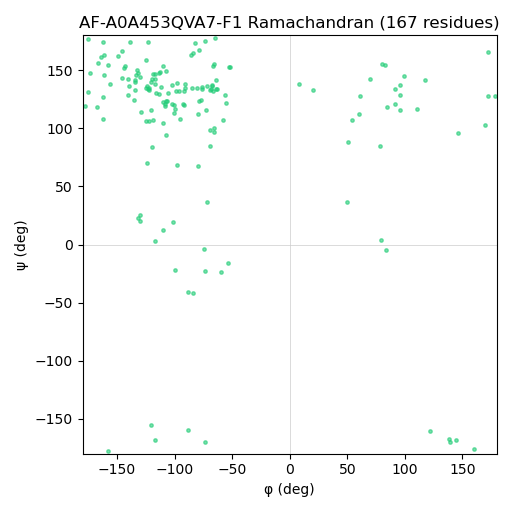 0.586 1.00 38.91 121 GLU A CA 1
ATOM 885 C C . GLU A 1 121 ? 5.630 40.047 0.495 1.00 38.91 121 GLU A C 1
ATOM 887 O O . GLU A 1 121 ? 5.164 40.488 -0.553 1.00 38.91 121 GLU A O 1
ATOM 892 N N . ILE A 1 122 ? 5.839 40.839 1.553 1.00 36.69 122 ILE A N 1
ATOM 893 C CA . ILE A 1 122 ? 5.831 42.307 1.455 1.00 36.69 122 ILE A CA 1
ATOM 894 C C . ILE A 1 122 ? 7.264 42.803 1.656 1.00 36.69 122 ILE A C 1
ATOM 896 O O . ILE A 1 122 ? 7.789 42.832 2.769 1.00 36.69 122 ILE A O 1
ATOM 900 N N . LYS A 1 123 ? 7.891 43.204 0.549 1.00 43.72 123 LYS A N 1
ATOM 901 C CA . LYS A 1 123 ? 9.084 44.058 0.510 1.00 43.72 123 LYS A CA 1
ATOM 902 C C . LYS A 1 123 ? 8.684 45.502 0.795 1.00 43.72 123 LYS A C 1
ATOM 904 O O . LYS A 1 123 ? 7.779 45.994 0.125 1.00 43.72 123 LYS A O 1
ATOM 909 N N . GLN A 1 124 ? 9.419 46.205 1.660 1.00 30.42 124 GLN A N 1
ATOM 910 C CA . GLN A 1 124 ? 9.630 47.648 1.497 1.00 30.42 124 GLN A CA 1
ATOM 911 C C . GLN A 1 124 ? 10.824 48.196 2.291 1.00 30.42 124 GLN A C 1
ATOM 913 O O . GLN A 1 124 ? 11.179 47.716 3.364 1.00 30.42 124 GLN A O 1
ATOM 918 N N . ASP A 1 125 ? 11.442 49.187 1.656 1.00 31.12 125 ASP A N 1
ATOM 919 C CA . ASP A 1 125 ? 12.742 49.803 1.883 1.00 31.12 125 ASP A CA 1
ATOM 920 C C . ASP A 1 125 ? 12.784 50.879 2.999 1.00 31.12 125 ASP A C 1
ATOM 922 O O . ASP A 1 125 ? 11.759 51.383 3.448 1.00 31.12 125 ASP A O 1
ATOM 926 N N . VAL A 1 126 ? 14.017 51.337 3.283 1.00 31.34 126 VAL A N 1
ATOM 927 C CA . VAL A 1 126 ? 14.430 52.715 3.657 1.00 31.34 126 VAL A CA 1
ATOM 928 C C . VAL A 1 126 ? 14.905 52.984 5.105 1.00 31.34 126 VAL A C 1
ATOM 930 O O . VAL A 1 126 ? 14.148 53.032 6.064 1.00 31.34 126 VAL A O 1
ATOM 933 N N . ALA A 1 127 ? 16.190 53.368 5.141 1.00 34.50 127 ALA A N 1
ATOM 934 C CA . ALA A 1 127 ? 16.849 54.378 5.979 1.00 34.50 127 ALA A CA 1
ATOM 935 C C . ALA A 1 127 ? 17.347 54.050 7.402 1.00 34.50 127 ALA A C 1
ATOM 937 O O . ALA A 1 127 ? 16.599 53.929 8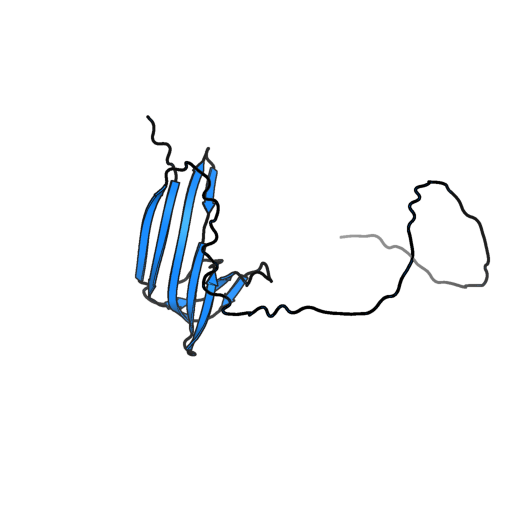.363 1.00 34.50 127 ALA A O 1
ATOM 938 N N . SER A 1 128 ? 18.676 54.214 7.494 1.00 33.09 128 SER A N 1
ATOM 939 C CA . SER A 1 128 ? 19.428 54.905 8.554 1.00 33.09 128 SER A CA 1
ATOM 940 C C . SER A 1 128 ? 20.018 54.074 9.694 1.00 33.09 128 SER A C 1
ATOM 942 O O . SER A 1 128 ? 19.313 53.607 10.577 1.00 33.09 128 SER A O 1
ATOM 944 N N . GLY A 1 129 ? 21.358 54.071 9.758 1.00 29.19 129 GLY A N 1
ATOM 945 C CA . GLY A 1 129 ? 22.085 53.996 11.032 1.00 29.19 129 GLY A CA 1
ATOM 946 C C . GLY A 1 129 ? 23.407 53.228 11.011 1.00 29.19 129 GLY A C 1
ATOM 947 O O . GLY A 1 129 ? 23.418 52.021 11.190 1.00 29.19 129 GLY A O 1
ATOM 948 N N . ARG A 1 130 ? 24.522 53.955 10.846 1.00 33.00 130 ARG A N 1
ATOM 949 C CA . ARG A 1 130 ? 25.928 53.552 11.106 1.00 33.00 130 ARG A CA 1
ATOM 950 C C . ARG A 1 130 ? 26.097 52.969 12.529 1.00 33.00 130 ARG A C 1
ATOM 952 O O . ARG A 1 130 ? 25.327 53.339 13.404 1.00 33.00 130 ARG A O 1
ATOM 959 N N . LEU A 1 131 ? 27.056 52.080 12.821 1.00 34.00 131 LEU A N 1
ATOM 960 C CA . LEU A 1 131 ? 28.487 52.312 13.146 1.00 34.00 131 LEU A CA 1
ATOM 961 C C . LEU A 1 131 ? 29.195 50.930 13.089 1.00 34.00 131 LEU A C 1
ATOM 963 O O . LEU A 1 131 ? 28.682 49.986 13.674 1.00 34.00 131 LEU A O 1
ATOM 967 N N . ALA A 1 132 ? 30.180 50.678 12.221 1.00 34.00 132 ALA A N 1
ATOM 968 C CA . ALA A 1 132 ? 31.597 51.080 12.239 1.00 34.00 132 ALA A CA 1
ATOM 969 C C . ALA A 1 132 ? 32.527 50.054 12.931 1.00 34.00 132 ALA A C 1
ATOM 971 O O . ALA A 1 132 ? 32.388 49.826 14.127 1.00 34.00 132 ALA A O 1
ATOM 972 N N . ALA A 1 133 ? 33.504 49.585 12.133 1.00 36.34 133 ALA A N 1
ATOM 973 C CA . ALA A 1 133 ? 34.836 49.060 12.479 1.00 36.34 133 ALA A CA 1
ATOM 974 C C . ALA A 1 133 ? 34.881 47.692 13.211 1.00 36.34 133 ALA A C 1
ATOM 976 O O . ALA A 1 133 ? 34.023 47.387 14.022 1.00 36.34 133 ALA A O 1
ATOM 977 N N . ASP A 1 134 ? 35.821 46.783 12.961 1.00 40.12 134 ASP A N 1
ATOM 978 C CA . ASP A 1 134 ? 37.197 46.966 12.498 1.00 40.12 134 ASP A CA 1
ATOM 979 C C . ASP A 1 134 ? 37.773 45.649 11.928 1.00 40.12 134 ASP A C 1
ATOM 981 O O . ASP A 1 134 ? 37.113 44.609 11.923 1.00 40.12 134 ASP A O 1
ATOM 985 N N . GLU A 1 135 ? 38.976 45.740 11.376 1.00 41.66 135 GLU A N 1
ATOM 986 C CA . GLU A 1 135 ? 39.539 44.928 10.304 1.00 41.66 135 GLU A CA 1
ATOM 987 C C . GLU A 1 135 ? 40.171 43.575 10.710 1.00 41.66 135 GLU A C 1
ATOM 989 O O . GLU A 1 135 ? 40.438 43.280 11.870 1.00 41.66 135 GLU A O 1
ATOM 994 N N . LYS A 1 136 ? 40.369 42.752 9.666 1.00 34.97 136 LYS A N 1
ATOM 995 C CA . LYS 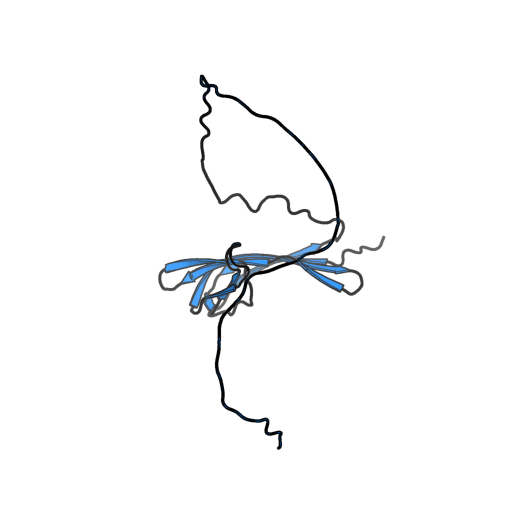A 1 136 ? 41.517 41.868 9.343 1.00 34.97 136 LYS A CA 1
ATOM 996 C C . LYS A 1 136 ? 42.609 41.709 10.424 1.00 34.97 136 LYS A C 1
ATOM 998 O O . LYS A 1 136 ? 43.095 42.683 10.966 1.00 34.97 136 LYS A O 1
ATOM 1003 N N . GLU A 1 137 ? 43.139 40.511 10.672 1.00 37.78 137 GLU A N 1
ATOM 1004 C CA . GLU A 1 137 ? 44.138 39.900 9.780 1.00 37.78 137 GLU A CA 1
ATOM 1005 C C . GLU A 1 137 ? 44.383 38.401 10.038 1.00 37.78 137 GLU A C 1
ATOM 1007 O O . GLU A 1 137 ? 44.186 37.855 11.121 1.00 37.78 137 GLU A O 1
ATOM 1012 N N . GLU A 1 138 ? 44.854 37.775 8.966 1.00 41.34 138 GLU A N 1
ATOM 1013 C CA . GLU A 1 138 ? 45.458 36.455 8.798 1.00 41.34 138 GLU A CA 1
ATOM 1014 C C . GLU A 1 138 ? 46.798 36.310 9.550 1.00 41.34 138 GLU A C 1
ATOM 1016 O O . GLU A 1 138 ? 47.612 37.221 9.488 1.00 41.34 138 GLU A O 1
ATOM 1021 N N . MET A 1 139 ? 47.096 35.147 10.153 1.00 37.88 139 MET A N 1
ATOM 1022 C CA . MET A 1 139 ? 48.480 34.637 10.237 1.00 37.88 139 MET A CA 1
ATOM 1023 C C . MET A 1 139 ? 48.516 33.131 10.571 1.00 37.88 139 MET A C 1
ATOM 1025 O O . MET A 1 139 ? 47.920 32.665 11.540 1.00 37.88 139 MET A O 1
ATOM 1029 N N . LYS A 1 140 ? 49.235 32.378 9.730 1.00 43.19 140 LYS A N 1
ATOM 1030 C CA . LYS A 1 140 ? 49.709 30.990 9.914 1.00 43.19 140 LYS A CA 1
ATOM 1031 C C . LYS A 1 140 ? 50.728 30.879 11.067 1.00 43.19 140 LYS A C 1
ATOM 1033 O O . LYS A 1 140 ? 51.198 31.897 11.551 1.00 43.19 140 LYS A O 1
ATOM 1038 N N . GLN A 1 141 ? 51.169 29.634 11.317 1.00 35.06 141 GLN A N 1
ATOM 1039 C CA . GLN A 1 141 ? 52.408 29.197 12.007 1.00 35.06 141 GLN A CA 1
ATOM 1040 C C . GLN A 1 141 ? 52.225 28.804 13.479 1.00 35.06 141 GLN A C 1
ATOM 1042 O O . GLN A 1 141 ? 51.419 29.397 14.177 1.00 35.06 141 GLN A O 1
ATOM 1047 N N . ASP A 1 142 ? 52.920 27.831 14.065 1.00 37.56 142 ASP A N 1
ATOM 1048 C CA . ASP A 1 142 ? 53.810 26.752 13.619 1.00 37.56 142 ASP A CA 1
ATOM 1049 C C . ASP A 1 142 ? 53.920 25.764 14.810 1.00 37.56 142 ASP A C 1
ATOM 1051 O O . ASP A 1 142 ? 53.599 26.091 15.953 1.00 37.56 142 ASP A O 1
ATOM 1055 N N . VAL A 1 143 ? 54.355 24.536 14.535 1.00 41.50 143 VAL A N 1
ATOM 1056 C CA . VAL A 1 143 ? 54.713 23.486 15.507 1.00 41.50 143 VAL A CA 1
ATOM 1057 C C . VAL A 1 143 ? 55.908 23.903 16.385 1.00 41.50 143 VAL A C 1
ATOM 1059 O O . VAL A 1 143 ? 56.921 24.300 15.820 1.00 41.50 143 VAL A O 1
ATOM 1062 N N . ALA A 1 144 ? 55.839 23.703 17.716 1.00 39.12 144 ALA A N 1
ATOM 1063 C CA . ALA A 1 144 ? 56.956 23.241 18.575 1.00 39.12 144 ALA A CA 1
ATOM 1064 C C . ALA A 1 144 ? 56.569 23.052 20.069 1.00 39.12 144 ALA A C 1
ATOM 1066 O O . ALA A 1 144 ? 56.153 23.981 20.750 1.00 39.12 144 ALA A O 1
ATOM 1067 N N . SER A 1 145 ? 56.724 21.805 20.526 1.00 40.62 145 SER A N 1
ATOM 1068 C CA . SER A 1 145 ? 57.276 21.292 21.803 1.00 40.62 145 SER A CA 1
ATOM 1069 C C . SER A 1 145 ? 57.396 22.141 23.096 1.00 40.62 145 SER A C 1
ATOM 1071 O O . SER A 1 145 ? 58.081 23.155 23.132 1.00 40.62 145 SER A O 1
ATOM 1073 N N . GLU A 1 146 ? 56.935 21.491 24.181 1.00 33.78 146 GLU A N 1
ATOM 1074 C CA . GLU A 1 146 ? 57.543 21.341 25.530 1.00 33.78 146 GLU A CA 1
ATOM 1075 C C . GLU A 1 146 ? 57.258 22.331 26.692 1.00 33.78 146 GLU A C 1
ATOM 1077 O O . GLU A 1 146 ? 57.270 23.550 26.576 1.00 33.78 146 GLU A O 1
ATOM 1082 N N . THR A 1 147 ? 56.987 21.708 27.855 1.00 40.16 147 THR A N 1
ATOM 1083 C CA . THR A 1 147 ? 56.670 22.215 29.217 1.00 40.16 147 THR A CA 1
ATOM 1084 C C . THR A 1 147 ? 57.960 22.496 30.023 1.00 40.16 147 THR A C 1
ATOM 1086 O O . THR A 1 147 ? 58.990 21.929 29.654 1.00 40.16 147 THR A O 1
ATOM 1089 N N . PRO A 1 148 ? 57.968 23.262 31.150 1.00 45.25 148 PRO A N 1
ATOM 1090 C CA . PRO A 1 148 ? 57.730 22.649 32.483 1.00 45.25 148 PRO A CA 1
ATOM 1091 C C . PRO A 1 148 ? 57.226 23.565 33.642 1.00 45.25 148 PRO A C 1
ATOM 1093 O O . PRO A 1 148 ? 57.579 24.734 33.742 1.00 45.25 148 PRO A O 1
ATOM 1096 N N . GLY A 1 149 ? 56.542 22.932 34.613 1.00 34.62 149 GLY A N 1
ATOM 1097 C CA . GLY A 1 149 ? 56.629 23.198 36.069 1.00 34.62 149 GLY A CA 1
ATOM 1098 C C . GLY A 1 149 ? 55.805 24.357 36.661 1.00 34.62 149 GLY A C 1
ATOM 1099 O O . GLY A 1 149 ? 55.505 25.331 35.996 1.00 34.62 149 GLY A O 1
ATOM 1100 N N . ALA A 1 150 ? 55.424 24.384 37.939 1.00 37.97 150 ALA A N 1
ATOM 1101 C CA . ALA A 1 150 ? 55.350 23.405 39.024 1.00 37.97 150 ALA A CA 1
ATOM 1102 C C . ALA A 1 150 ? 54.694 24.134 40.216 1.00 37.97 150 ALA A C 1
ATOM 1104 O O . ALA A 1 150 ? 55.155 25.217 40.573 1.00 37.97 150 ALA A O 1
ATOM 1105 N N . THR A 1 151 ? 53.683 23.561 40.877 1.00 36.75 151 THR A N 1
ATOM 1106 C CA . THR A 1 151 ? 53.444 23.787 42.321 1.00 36.75 151 THR A CA 1
ATOM 1107 C C . THR A 1 151 ? 52.520 22.695 42.879 1.00 36.75 151 THR A C 1
ATOM 1109 O O . THR A 1 151 ? 51.336 22.651 42.564 1.00 36.75 151 THR A O 1
ATOM 1112 N N . GLY A 1 152 ? 53.077 21.780 43.683 1.00 38.19 152 GLY A N 1
ATOM 1113 C CA . GLY A 1 152 ? 52.327 21.050 44.725 1.00 38.19 152 GLY A CA 1
ATOM 1114 C C . GLY A 1 152 ? 52.356 21.849 46.044 1.00 38.19 152 GLY A C 1
ATOM 1115 O O . GLY A 1 152 ? 52.706 23.029 45.983 1.00 38.19 152 GLY A O 1
ATOM 1116 N N . PRO A 1 153 ? 52.118 21.262 47.242 1.00 56.12 153 PRO A N 1
ATOM 1117 C CA . PRO A 1 153 ? 51.693 19.892 47.592 1.00 56.12 153 PRO A CA 1
ATOM 1118 C C . PRO A 1 153 ? 50.378 19.890 48.436 1.00 56.12 153 PRO A C 1
ATOM 1120 O O . PRO A 1 153 ? 49.892 20.944 48.831 1.00 56.12 153 PRO A O 1
ATOM 1123 N N . THR A 1 154 ? 49.728 18.767 48.775 1.00 43.25 154 THR A N 1
ATOM 1124 C CA . THR A 1 154 ? 49.973 18.077 50.065 1.00 43.25 154 THR A CA 1
ATOM 1125 C C . THR A 1 154 ? 48.975 16.927 50.307 1.00 43.25 154 THR A C 1
ATOM 1127 O O . THR A 1 154 ? 47.768 17.136 50.280 1.00 43.25 154 THR A O 1
ATOM 1130 N N . ALA A 1 155 ? 49.561 15.760 50.608 1.00 42.44 155 ALA A N 1
ATOM 1131 C CA . ALA A 1 155 ? 49.156 14.650 51.490 1.00 42.44 155 ALA A CA 1
ATOM 1132 C C . ALA A 1 155 ? 47.850 13.847 51.270 1.00 42.44 155 ALA A C 1
ATOM 1134 O O . ALA A 1 155 ? 46.746 14.286 51.573 1.00 42.44 155 ALA A O 1
ATOM 1135 N N . ALA A 1 156 ? 48.060 12.575 50.901 1.00 49.53 156 ALA A N 1
ATOM 1136 C CA . ALA A 1 156 ? 47.245 11.406 51.267 1.00 49.53 156 ALA A CA 1
ATOM 1137 C C . ALA A 1 156 ? 47.489 11.007 52.753 1.00 49.53 156 ALA A C 1
ATOM 1139 O O . ALA A 1 156 ? 48.375 11.604 53.375 1.00 49.53 156 ALA A O 1
ATOM 1140 N N . PRO A 1 157 ? 46.773 10.021 53.347 1.00 57.12 157 PRO A N 1
ATOM 1141 C CA . PRO A 1 157 ? 47.103 8.597 53.115 1.00 57.12 157 PRO A CA 1
ATOM 1142 C C . PRO A 1 157 ? 45.859 7.655 53.106 1.00 57.12 157 PRO A C 1
ATOM 1144 O O . PRO A 1 157 ? 44.814 8.000 53.641 1.00 57.12 157 PRO A O 1
ATOM 1147 N N . ASN A 1 158 ? 45.849 6.623 52.246 1.00 50.88 158 ASN A N 1
ATOM 1148 C CA . ASN A 1 158 ? 46.067 5.183 52.541 1.00 50.88 158 ASN A CA 1
ATOM 1149 C C . ASN A 1 158 ? 44.817 4.464 53.117 1.00 50.88 158 ASN A C 1
ATOM 1151 O O . ASN A 1 158 ? 43.953 5.096 53.696 1.00 50.88 158 ASN A O 1
ATOM 1155 N N . GLU A 1 159 ? 44.573 3.159 53.034 1.00 45.12 159 GLU A N 1
ATOM 1156 C CA . GLU A 1 159 ? 45.059 1.984 52.298 1.00 45.12 159 GLU A CA 1
ATOM 1157 C C . GLU A 1 159 ? 44.097 0.839 52.694 1.00 45.12 159 GLU A C 1
ATOM 1159 O O . GLU A 1 159 ? 43.620 0.812 53.828 1.00 45.12 159 GLU A O 1
ATOM 1164 N N . SER A 1 160 ? 43.820 -0.108 51.795 1.00 57.12 160 SER A N 1
ATOM 1165 C CA . SER A 1 160 ? 43.647 -1.560 52.064 1.00 57.12 160 SER A CA 1
ATOM 1166 C C . SER A 1 160 ? 43.088 -2.210 50.791 1.00 57.12 160 SER A C 1
ATOM 1168 O O . SER A 1 160 ? 42.010 -1.862 50.323 1.00 57.12 160 SER A O 1
ATOM 1170 N N . SER A 1 161 ? 43.927 -2.915 50.020 1.00 59.28 161 SER A N 1
ATOM 1171 C CA . SER A 1 161 ? 44.141 -4.379 50.080 1.00 59.28 161 SER A CA 1
ATOM 1172 C C . SER A 1 161 ? 42.849 -5.147 49.768 1.00 59.28 161 SER A C 1
ATOM 1174 O O . SER A 1 161 ? 41.839 -4.926 50.415 1.00 59.28 161 SER A O 1
ATOM 1176 N N . SER A 1 162 ? 42.755 -6.103 48.853 1.00 59.25 162 SER A N 1
ATOM 1177 C CA . SER A 1 162 ? 43.721 -7.075 48.324 1.00 59.25 162 SER A CA 1
ATOM 1178 C C . SER A 1 162 ? 42.909 -7.904 47.314 1.00 59.25 162 SER A C 1
ATOM 1180 O O . SER A 1 162 ? 41.793 -8.298 47.627 1.00 59.25 162 SER A O 1
ATOM 1182 N N . GLY A 1 163 ? 43.341 -8.071 46.067 1.00 56.00 163 GLY A N 1
ATOM 1183 C CA . GLY A 1 163 ? 44.041 -9.285 45.633 1.00 56.00 163 GLY A CA 1
ATOM 1184 C C . GLY A 1 163 ? 43.224 -10.005 44.538 1.00 56.00 163 GLY A C 1
ATOM 1185 O O . GLY A 1 163 ? 41.997 -9.997 44.615 1.00 56.00 163 GLY A O 1
ATOM 1186 N N . PRO A 1 164 ? 43.853 -10.585 43.498 1.00 65.12 164 PRO A N 1
ATOM 1187 C CA . PRO A 1 164 ? 43.145 -11.238 42.403 1.00 65.12 164 PRO A CA 1
ATOM 1188 C C . PRO A 1 164 ? 42.945 -12.732 42.691 1.00 65.12 164 PRO A C 1
ATOM 1190 O O . PRO A 1 164 ? 43.860 -13.413 43.154 1.00 65.12 164 PRO A O 1
ATOM 1193 N N . GLY A 1 165 ? 41.761 -13.251 42.376 1.00 50.34 165 GLY A N 1
ATOM 1194 C CA . GLY A 1 165 ? 41.465 -14.682 42.371 1.00 50.34 165 GLY A CA 1
ATOM 1195 C C . GLY A 1 165 ? 40.971 -15.108 40.994 1.00 50.34 165 GLY A C 1
ATOM 1196 O O . GLY A 1 165 ? 39.856 -14.770 40.607 1.00 50.34 165 GLY A O 1
ATOM 1197 N N . SER A 1 166 ? 41.824 -15.815 40.256 1.00 65.44 166 SER A N 1
ATOM 1198 C CA . SER A 1 166 ? 41.500 -16.545 39.020 1.00 65.44 166 SER A CA 1
ATOM 1199 C C . SER A 1 166 ? 40.693 -17.841 39.336 1.00 65.44 166 SER A C 1
ATOM 1201 O O . SER A 1 166 ? 40.297 -18.033 40.482 1.00 65.44 166 SER A O 1
ATOM 1203 N N . PRO A 1 167 ? 40.456 -18.771 38.385 1.00 69.50 167 PRO A N 1
ATOM 1204 C CA . PRO A 1 167 ? 39.209 -18.948 37.635 1.00 69.50 167 PRO A CA 1
ATOM 1205 C C . PRO A 1 167 ? 38.592 -20.364 37.841 1.00 69.50 167 PRO A C 1
ATOM 1207 O O . PRO A 1 167 ? 38.924 -21.042 38.810 1.00 69.50 167 PRO A O 1
ATOM 1210 N N . SER A 1 168 ? 37.784 -20.832 36.874 1.00 56.44 168 SER A N 1
ATOM 1211 C CA . SER A 1 168 ? 37.098 -22.146 36.714 1.00 56.44 168 SER A CA 1
ATOM 1212 C C . SER A 1 168 ? 35.645 -22.167 37.214 1.00 56.44 168 SER A C 1
ATOM 1214 O O . SER A 1 168 ? 35.336 -21.554 38.229 1.00 56.44 168 SER A O 1
ATOM 1216 N N . ASN A 1 169 ? 34.680 -22.774 36.517 1.00 51.91 169 ASN A N 1
ATOM 1217 C CA . ASN A 1 169 ? 34.699 -23.842 35.505 1.00 51.91 169 ASN A CA 1
ATOM 1218 C C . ASN A 1 169 ? 33.638 -23.578 34.424 1.00 51.91 169 ASN A C 1
ATOM 1220 O O . ASN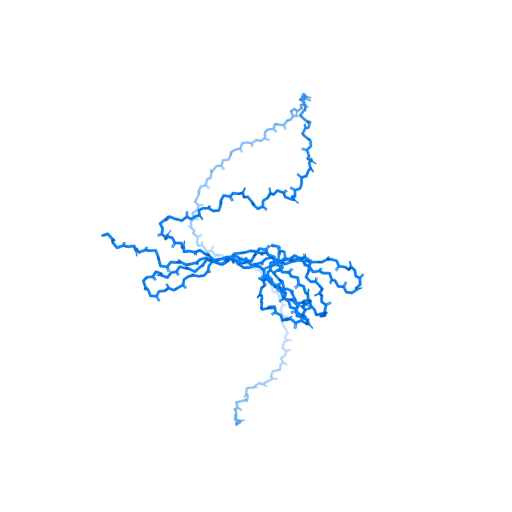 A 1 169 ? 32.540 -23.116 34.808 1.00 51.91 169 ASN A O 1
#

Organism: Aegilops tauschii subsp. strangulata (NCBI:txid200361)

pLDDT: mean 70.68, std 24.85, range [29.19, 97.94]

Radius of gyration: 32.84 Å; Cα contacts (8 Å, |Δi|>4): 248; chains: 1; bounding box: 72×79×87 Å

Sequence (169 aa):
MSYCGNGWAVFILSAEGAVRNVTLKQPASSRGTVIYEGYFDIVCLSGVYLLSKSNGLSTLKGGFSISLVGHDGCLFGGGLAGPLIAASPVQVVIGSFLTDEKEEIKPDVASERFAADEKEEIKQDVASGRLAADEKEEMKQDVASETPGATGPTAAPNESSSGPGSPSN

Solvent-accessible surface area (backbone atoms only — not comparable to full-atom values): 11352 Å² total; per-residue (Å²): 134,83,86,77,44,65,20,40,34,42,32,40,73,34,36,44,38,28,33,34,49,45,33,26,42,43,63,92,91,43,100,52,70,46,76,48,82,56,61,29,38,42,73,39,33,34,38,38,42,38,40,41,54,58,96,92,44,74,50,79,48,78,49,41,39,39,33,34,31,37,92,86,69,52,74,51,72,39,39,56,68,56,73,85,40,72,68,44,82,66,50,71,46,73,50,76,47,79,36,67,78,73,78,83,80,69,83,70,92,78,87,78,86,86,76,83,84,85,84,87,82,84,86,83,87,86,84,88,82,90,83,84,86,85,80,87,84,89,80,86,88,80,92,79,88,89,86,86,88,85,83,85,85,85,83,85,82,91,87,80,87,81,84,90,82,84,85,88,133

InterPro domains:
  IPR005175 PPC domain [PF03479] (9-97)
  IPR005175 PPC domain [PS51742] (1-119)
  IPR005175 PPC domain [cd11378] (6-97)
  IPR039605 AT-hook motif nuclear-localized protein [PTHR31500] (1-133)

Foldseek 3Di:
DDQPLQKKKKKWPWKWAKWAWFWAQDPPVDRDIDIDGDMWTWPTKIKMWMWDQPPNDIDIDMWMKTWTAHPVRDIDIHTGPDDTGGPTDMDIDMDMDGGRPDDDPDPDPPPPPPDDDDDDDDDDDDDDDDDDDDDDDDDDDDDDDDDDYDDDDDDDDYDDDDDDDDDDD

Secondary structure (DSSP, 8-state):
------EEEEEEEEEEEEEEEEEEEPPTTS-SEEEEEEEEEEEEEEEEEEEEEETTEEEEEEEEEEEEEETT--EEEEEB-S--EESS--EEEEEEEEE---S-----S-S-SSS------------------------------------------------------

Mean predicted aligned error: 18.82 Å

Nearest PDB structures (foldseek):
  3htn-assembly1_C  TM=6.832E-01  e=2.154E-04  Bacteroides thetaiotaomicron VPI-5482
  2dt4-assembly1_A  TM=6.590E-01  e=1.741E-04  Pyrococcus horikoshii
  2h6l-assembly1_C  TM=6.628E-01  e=6.586E-04  Archaeoglobus fulgidus
  3hwu-assembly1_A  TM=6.104E-01  e=8.148E-04  Cupriavidus pinatubonensis JMP134